Protein AF-A0A3A0BHH3-F1 (afdb_monomer_lite)

Foldseek 3Di:
DFPDDDDPDDDDDDLQDWDFTDDPRDDFTPGHPRNVVVVDDDDDDDDDPPPDCVVVVCCCVVPNDPDPDD

Secondary structure (DSSP, 8-state):
--S---SS------TTS-B--SGGG-SS-BSHHHHHHHT------------SGGG-TTHHHHS--TT---

Structure (mmCIF, N/CA/C/O backbone):
data_AF-A0A3A0BHH3-F1
#
_entry.id   AF-A0A3A0BHH3-F1
#
loop_
_atom_site.group_PDB
_atom_site.id
_atom_site.type_symbol
_atom_site.label_atom_id
_atom_site.label_alt_id
_atom_site.label_comp_id
_atom_site.label_asym_id
_atom_site.label_entity_id
_atom_site.label_seq_id
_atom_site.pdbx_PDB_ins_code
_atom_site.Cartn_x
_atom_site.Cartn_y
_atom_site.Cartn_z
_atom_site.occupancy
_atom_site.B_iso_or_equiv
_atom_site.auth_seq_id
_atom_site.auth_comp_id
_atom_site.auth_asym_id
_atom_site.auth_atom_id
_atom_site.pdbx_PDB_model_num
ATOM 1 N N . ARG A 1 1 ? -17.346 3.148 11.687 1.00 89.88 1 ARG A N 1
ATOM 2 C CA . ARG A 1 1 ? -16.585 2.648 10.512 1.00 89.88 1 ARG A CA 1
ATOM 3 C C . ARG A 1 1 ? -15.110 2.686 10.885 1.00 89.88 1 ARG A C 1
ATOM 5 O O . ARG A 1 1 ? -14.682 3.747 11.322 1.00 89.88 1 ARG A O 1
ATOM 12 N N . ALA A 1 2 ? -14.402 1.564 10.769 1.00 97.12 2 ALA A N 1
ATOM 13 C CA . ALA A 1 2 ? -13.003 1.373 11.168 1.00 97.12 2 ALA A CA 1
ATOM 14 C C . ALA A 1 2 ? -12.316 0.416 10.176 1.00 97.12 2 ALA A C 1
ATOM 16 O O . ALA A 1 2 ? -13.018 -0.266 9.430 1.00 97.12 2 ALA A O 1
ATOM 17 N N . GLY A 1 3 ? -10.980 0.389 10.144 1.00 96.69 3 GLY A N 1
ATOM 18 C CA . GLY A 1 3 ? -10.236 -0.513 9.253 1.00 96.69 3 GLY A CA 1
ATOM 19 C C . GLY A 1 3 ? -10.009 -1.916 9.811 1.00 96.69 3 GLY A C 1
ATOM 20 O O . GLY A 1 3 ? -9.931 -2.851 9.023 1.00 96.69 3 GLY A O 1
ATOM 21 N N . THR A 1 4 ? -10.014 -2.064 11.137 1.00 97.62 4 THR A N 1
ATOM 22 C CA . THR A 1 4 ? -9.936 -3.354 11.832 1.00 97.62 4 THR A CA 1
ATOM 23 C C . THR A 1 4 ? -11.042 -3.420 12.880 1.00 97.62 4 THR A C 1
ATOM 25 O O . THR A 1 4 ? -11.314 -2.431 13.564 1.00 97.62 4 THR A O 1
ATOM 28 N N . ILE A 1 5 ? -11.707 -4.570 12.977 1.00 96.88 5 ILE A N 1
ATOM 29 C CA . ILE A 1 5 ? -12.728 -4.864 13.984 1.00 96.88 5 ILE A CA 1
ATOM 30 C C . ILE A 1 5 ? -12.303 -6.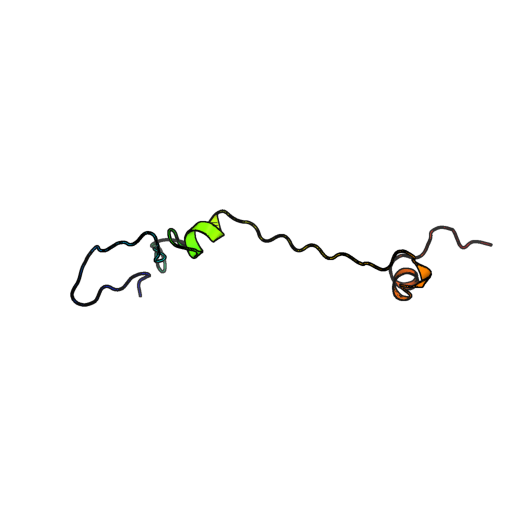162 14.663 1.00 96.88 5 ILE A C 1
ATOM 32 O O . ILE A 1 5 ? -12.174 -7.183 13.994 1.00 96.88 5 ILE A O 1
ATOM 36 N N . TRP A 1 6 ? -12.098 -6.115 15.976 1.00 97.94 6 TRP A N 1
ATOM 37 C CA . TRP A 1 6 ? -11.860 -7.303 16.791 1.00 97.94 6 TRP A CA 1
ATOM 38 C C . TRP A 1 6 ? -13.178 -7.752 17.436 1.00 97.94 6 TRP A C 1
ATOM 40 O O . TRP A 1 6 ? -13.984 -6.915 17.845 1.00 97.94 6 TRP A O 1
ATOM 50 N N . ILE A 1 7 ? -13.416 -9.064 17.505 1.00 97.75 7 ILE A N 1
ATOM 51 C CA . ILE A 1 7 ? -14.608 -9.664 18.124 1.00 97.75 7 ILE A CA 1
ATOM 52 C C . ILE A 1 7 ? -14.135 -10.520 19.297 1.00 97.75 7 ILE A C 1
ATOM 54 O O . ILE A 1 7 ? -13.376 -11.458 19.082 1.00 97.75 7 ILE A O 1
ATOM 58 N N . ASN A 1 8 ? -14.593 -10.202 20.515 1.00 98.00 8 ASN A N 1
ATOM 59 C CA . ASN A 1 8 ? -14.175 -10.848 21.773 1.00 98.00 8 ASN A CA 1
ATOM 60 C C . ASN A 1 8 ? -12.653 -10.847 22.018 1.00 98.00 8 ASN A C 1
ATOM 62 O O . ASN A 1 8 ? -12.150 -11.671 22.774 1.00 98.00 8 ASN A O 1
ATOM 66 N N . ASP A 1 9 ? -11.938 -9.917 21.390 1.00 97.62 9 ASP A N 1
ATOM 67 C CA . ASP A 1 9 ? -10.487 -9.779 21.468 1.00 97.62 9 ASP A CA 1
ATOM 68 C C . ASP A 1 9 ? -10.103 -8.300 21.302 1.00 97.62 9 ASP A C 1
ATOM 70 O O . ASP A 1 9 ? -10.940 -7.471 20.925 1.00 97.62 9 ASP A O 1
ATOM 74 N N . TYR A 1 10 ? -8.851 -7.951 21.583 1.00 96.69 10 TYR A N 1
ATOM 75 C CA . TYR A 1 10 ? -8.332 -6.599 21.431 1.00 96.69 10 TYR A CA 1
ATOM 76 C C . TYR A 1 10 ? -6.821 -6.598 21.172 1.00 96.69 10 TYR A C 1
ATOM 78 O O . TYR A 1 10 ? -6.056 -7.296 21.829 1.00 96.69 10 TYR A O 1
ATOM 86 N N . HIS A 1 11 ? -6.386 -5.728 20.255 1.00 94.75 11 HIS A N 1
ATOM 87 C CA . HIS A 1 11 ? -4.976 -5.388 20.010 1.00 94.75 11 HIS A CA 1
ATOM 88 C C . HIS A 1 11 ? -4.092 -6.499 19.422 1.00 94.75 11 HIS A C 1
ATOM 90 O O . HIS A 1 11 ? -2.872 -6.355 19.371 1.00 94.75 11 HIS A O 1
ATOM 96 N N . LEU A 1 12 ? -4.687 -7.568 18.895 1.00 95.12 12 LEU A N 1
ATOM 97 C CA . LEU A 1 12 ? -3.955 -8.512 18.058 1.00 95.12 12 LEU A CA 1
ATOM 98 C C . LEU A 1 12 ? -3.715 -7.908 16.672 1.00 95.12 12 LEU A C 1
ATOM 100 O O . LEU A 1 12 ? -4.660 -7.639 15.923 1.00 95.12 12 LEU A O 1
ATOM 104 N N . ILE A 1 13 ? -2.442 -7.700 16.342 1.00 95.19 13 ILE A N 1
ATOM 105 C CA . ILE A 1 13 ? -1.972 -7.214 15.044 1.00 95.19 13 ILE A CA 1
ATOM 106 C C . ILE A 1 13 ? -1.109 -8.318 14.429 1.00 95.19 13 ILE A C 1
ATOM 108 O O . ILE A 1 13 ? -0.097 -8.706 15.008 1.00 95.19 13 ILE A O 1
ATOM 112 N N . SER A 1 14 ? -1.508 -8.825 13.262 1.00 95.62 14 SER A N 1
ATOM 113 C CA . SER A 1 14 ? -0.701 -9.763 12.470 1.00 95.62 14 SER A CA 1
ATOM 114 C C . SER A 1 14 ? -0.018 -9.016 11.327 1.00 95.62 14 SER A C 1
ATOM 116 O O . SER A 1 14 ? -0.640 -8.175 10.680 1.00 95.62 14 SER A O 1
ATOM 118 N N . ALA A 1 15 ? 1.236 -9.369 11.036 1.00 96.44 15 ALA A N 1
ATOM 119 C CA . ALA A 1 15 ? 1.963 -8.864 9.873 1.00 96.44 15 ALA A CA 1
ATOM 120 C C . ALA A 1 15 ? 1.349 -9.318 8.534 1.00 96.44 15 ALA A C 1
ATOM 122 O O . ALA A 1 15 ? 1.640 -8.725 7.497 1.00 96.44 15 ALA A O 1
ATOM 123 N N . GLU A 1 16 ? 0.502 -10.350 8.537 1.00 97.12 16 GLU A N 1
ATOM 124 C CA . GLU A 1 16 ? -0.152 -10.877 7.333 1.00 97.12 16 GLU A CA 1
ATOM 125 C C . GLU A 1 16 ? -1.433 -10.110 6.975 1.00 97.12 16 GLU A C 1
ATOM 127 O O . GLU A 1 16 ? -1.811 -10.040 5.803 1.00 97.12 16 GLU A O 1
ATOM 132 N N . ALA A 1 17 ? -2.108 -9.532 7.972 1.00 97.06 17 ALA A N 1
ATOM 133 C CA . ALA A 1 17 ? -3.366 -8.818 7.794 1.00 97.06 17 ALA A CA 1
ATOM 134 C C . ALA A 1 17 ? -3.120 -7.313 7.584 1.00 97.06 17 ALA A C 1
ATOM 136 O O . ALA A 1 17 ? -2.269 -6.734 8.255 1.00 97.06 17 ALA A O 1
ATOM 137 N N . PRO A 1 18 ? -3.866 -6.642 6.688 1.00 97.62 18 PRO A N 1
ATOM 138 C CA . PRO A 1 18 ? -3.703 -5.211 6.470 1.00 97.62 18 PRO A CA 1
ATOM 139 C C . PRO A 1 18 ? -4.164 -4.402 7.688 1.00 97.62 18 PRO A C 1
ATOM 141 O O . PRO A 1 18 ? -5.209 -4.686 8.275 1.00 97.62 18 PRO A O 1
ATOM 144 N N . PHE A 1 19 ? -3.440 -3.332 8.005 1.00 98.00 19 PHE A N 1
ATOM 145 C CA . PHE A 1 19 ? -3.794 -2.377 9.052 1.00 98.00 19 PHE A CA 1
ATOM 146 C C . PHE A 1 19 ? -3.931 -0.963 8.480 1.00 98.00 19 PHE A C 1
ATOM 148 O O . PHE A 1 19 ? -3.208 -0.567 7.570 1.00 98.00 19 PHE A O 1
ATOM 155 N N . GLY A 1 20 ? -4.893 -0.188 8.977 1.00 97.50 20 GLY A N 1
ATOM 156 C CA . GLY A 1 20 ? -5.064 1.205 8.567 1.00 97.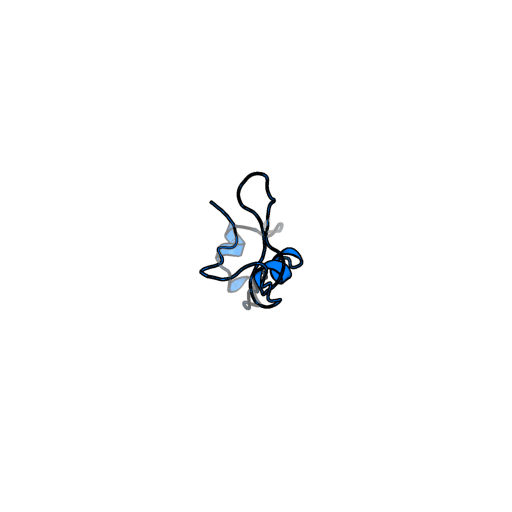50 20 GLY A CA 1
ATOM 157 C C . GLY A 1 20 ? -6.435 1.782 8.892 1.00 97.50 20 GLY A C 1
ATOM 158 O O . GLY A 1 20 ? -7.352 1.088 9.326 1.00 97.50 20 GLY A O 1
ATOM 159 N N . GLY A 1 21 ? -6.573 3.091 8.702 1.00 97.75 21 GLY A N 1
ATOM 160 C CA . GLY A 1 21 ? -7.738 3.855 9.139 1.00 97.75 21 GLY A CA 1
ATOM 161 C C . GLY A 1 21 ? -8.881 3.954 8.125 1.00 97.75 21 GLY A C 1
ATOM 162 O O . GLY A 1 21 ? -8.755 3.643 6.939 1.00 97.75 21 GLY A O 1
ATOM 163 N N . TYR A 1 22 ? -10.022 4.442 8.611 1.00 98.00 22 TYR A N 1
ATOM 164 C CA . TYR A 1 22 ? -11.081 5.034 7.791 1.00 98.00 22 TYR A CA 1
ATOM 165 C C . TYR A 1 22 ? -11.207 6.518 8.162 1.00 98.00 22 TYR A C 1
ATOM 167 O O . TYR A 1 22 ? -11.063 6.872 9.331 1.00 98.00 22 TYR A O 1
ATOM 175 N N . LYS A 1 23 ? -11.577 7.372 7.198 1.00 97.06 23 LYS A N 1
ATOM 176 C CA . LYS A 1 23 ? -11.731 8.831 7.381 1.00 97.06 23 LYS A CA 1
ATOM 177 C C . LYS A 1 23 ? -10.403 9.504 7.780 1.00 97.06 23 LYS A C 1
ATOM 179 O O . LYS A 1 23 ? -9.383 9.237 7.168 1.00 97.06 23 LYS A O 1
ATOM 184 N N . GLN A 1 24 ? -10.416 10.378 8.787 1.00 97.94 24 GLN A N 1
ATOM 185 C CA . GLN A 1 24 ? -9.254 11.156 9.232 1.00 97.94 24 GLN A CA 1
ATOM 186 C C . GLN A 1 24 ? -8.170 10.314 9.925 1.00 97.94 24 GLN A C 1
ATOM 188 O O . GLN A 1 24 ? -7.107 10.837 10.226 1.00 97.94 24 GLN A O 1
ATOM 193 N N . SER A 1 25 ? -8.412 9.022 10.169 1.00 97.62 25 SER A N 1
ATOM 194 C CA . SER A 1 25 ? -7.428 8.122 10.781 1.00 97.62 25 SER A CA 1
ATOM 195 C C . SER A 1 25 ? -6.316 7.671 9.826 1.00 97.62 25 SER A C 1
ATOM 197 O O . SER A 1 25 ? -5.421 6.958 10.263 1.00 97.62 25 SER A O 1
ATOM 199 N N . GLY A 1 26 ? -6.382 8.023 8.538 1.00 97.75 26 GLY A N 1
ATOM 200 C CA . GLY A 1 26 ? -5.304 7.771 7.580 1.00 97.75 26 GLY A CA 1
ATOM 201 C C . GLY A 1 26 ? -5.781 7.455 6.163 1.00 97.75 26 GLY A C 1
ATOM 202 O O . GLY A 1 26 ? -6.974 7.269 5.911 1.00 97.75 26 GLY A O 1
ATOM 203 N N . ILE A 1 27 ? -4.813 7.374 5.251 1.00 97.88 27 ILE A N 1
ATOM 204 C CA . ILE A 1 27 ? -4.966 7.012 3.836 1.00 97.88 27 ILE A CA 1
ATOM 205 C C . ILE A 1 27 ? -4.014 5.840 3.562 1.00 97.88 27 ILE A C 1
ATOM 207 O O . ILE A 1 27 ? -2.914 5.819 4.104 1.00 97.88 27 ILE A O 1
ATOM 211 N N . GLY A 1 28 ? -4.440 4.870 2.750 1.00 97.25 28 GLY A N 1
ATOM 212 C CA . GLY A 1 28 ? -3.653 3.666 2.456 1.00 97.25 28 GLY A CA 1
ATOM 213 C C . GLY A 1 28 ? -3.771 2.573 3.524 1.00 97.25 28 GLY A C 1
ATOM 214 O O . GLY A 1 28 ? -4.632 2.625 4.417 1.00 97.25 28 GLY A O 1
ATOM 215 N N . ARG A 1 29 ? -2.939 1.539 3.396 1.00 98.12 29 ARG A N 1
ATOM 216 C CA . ARG A 1 29 ? -2.825 0.417 4.341 1.00 98.12 29 ARG A CA 1
ATOM 217 C C . ARG A 1 29 ? -1.363 0.059 4.562 1.00 98.12 29 ARG A C 1
ATOM 219 O O . ARG A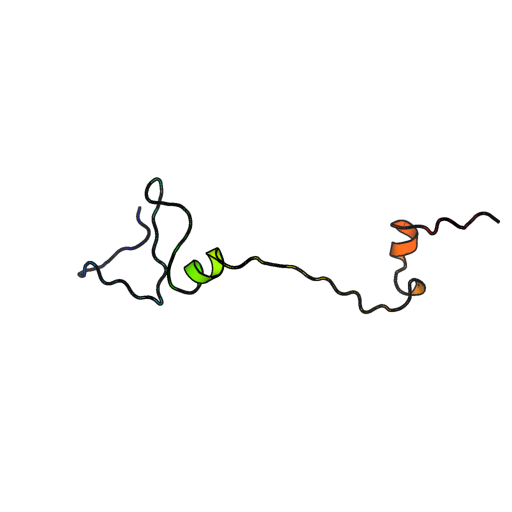 1 29 ? -0.571 0.130 3.641 1.00 98.12 29 ARG A O 1
ATOM 226 N N . GLU A 1 30 ? -1.039 -0.404 5.758 1.00 97.56 30 GLU A N 1
ATOM 227 C CA . GLU A 1 30 ? 0.235 -1.045 6.077 1.00 97.56 30 GLU A CA 1
ATOM 228 C C . GLU A 1 30 ? 0.027 -2.544 6.322 1.00 97.56 30 GLU A C 1
ATOM 230 O O . GLU A 1 30 ? -1.113 -3.009 6.412 1.00 97.56 30 GLU A O 1
ATOM 235 N N . LEU A 1 31 ? 1.133 -3.287 6.454 1.00 98.12 31 LEU A N 1
ATOM 236 C CA . LEU A 1 31 ? 1.169 -4.738 6.676 1.00 98.12 31 LEU A CA 1
ATOM 237 C C . LEU A 1 31 ? 0.508 -5.564 5.553 1.00 98.12 31 LEU A C 1
ATOM 239 O O . LEU A 1 31 ? -0.163 -5.055 4.650 1.00 98.12 31 LEU A O 1
ATOM 243 N N . GLY A 1 32 ? 0.724 -6.877 5.581 1.00 97.31 32 GLY A N 1
ATOM 244 C CA . GLY A 1 32 ? 0.219 -7.806 4.578 1.00 97.31 32 GLY A CA 1
ATOM 245 C C . GLY A 1 32 ? 0.614 -7.438 3.144 1.00 97.31 32 GLY A C 1
ATOM 246 O O . GLY A 1 32 ? 1.485 -6.611 2.865 1.00 97.31 32 GLY A O 1
ATOM 247 N N . THR A 1 33 ? -0.082 -8.036 2.181 1.00 97.69 33 THR A N 1
ATOM 248 C CA . THR A 1 33 ? 0.150 -7.739 0.760 1.00 97.69 33 THR A CA 1
ATOM 249 C C . THR A 1 33 ? -0.293 -6.333 0.362 1.00 97.69 33 THR A C 1
ATOM 251 O O . THR A 1 33 ? 0.125 -5.838 -0.678 1.00 97.69 33 THR A O 1
ATOM 254 N N . TRP A 1 34 ? -1.185 -5.710 1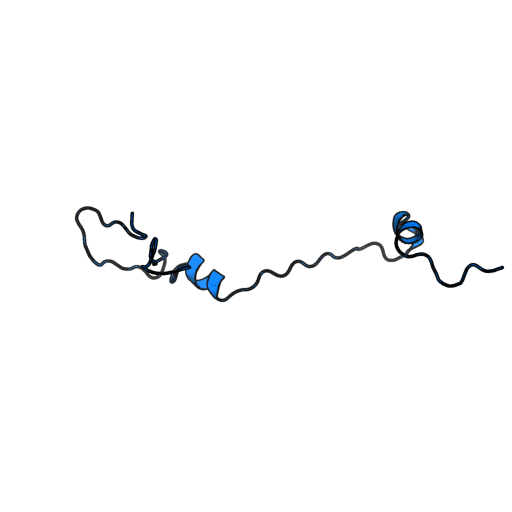.137 1.00 97.81 34 TRP A N 1
ATOM 255 C CA . TRP A 1 34 ? -1.672 -4.358 0.859 1.00 97.81 34 TRP A CA 1
ATOM 256 C C . TRP A 1 34 ? -0.614 -3.316 1.207 1.00 97.81 34 TRP A C 1
ATOM 258 O O . TRP A 1 34 ? -0.309 -2.490 0.358 1.00 97.81 34 TRP A O 1
ATOM 268 N N . GLY A 1 35 ? 0.017 -3.432 2.377 1.00 97.88 35 GLY A N 1
ATOM 269 C CA . GLY A 1 35 ? 1.136 -2.580 2.767 1.00 97.88 35 GLY A CA 1
ATOM 270 C C . GLY A 1 35 ? 2.319 -2.702 1.821 1.00 97.88 35 GLY A C 1
ATOM 271 O O . GLY A 1 35 ? 2.873 -1.688 1.419 1.00 97.88 35 GLY A O 1
ATOM 272 N N . LEU A 1 36 ? 2.659 -3.917 1.370 1.00 97.25 36 LEU A N 1
ATOM 273 C CA . LEU A 1 36 ? 3.725 -4.081 0.376 1.00 97.25 36 LEU A CA 1
ATOM 274 C C . LEU A 1 36 ? 3.417 -3.335 -0.933 1.00 97.25 36 LEU A C 1
ATOM 276 O O . LEU A 1 36 ? 4.315 -2.740 -1.522 1.00 97.25 36 LEU A O 1
ATOM 280 N N . LYS A 1 37 ? 2.156 -3.344 -1.382 1.00 97.69 37 LYS A N 1
ATOM 281 C CA . LYS A 1 37 ? 1.743 -2.667 -2.619 1.00 97.69 37 LYS A CA 1
ATOM 282 C C . LYS A 1 37 ? 1.858 -1.145 -2.544 1.00 97.69 37 LYS A C 1
ATOM 284 O O . LYS A 1 37 ? 2.070 -0.550 -3.590 1.00 97.69 37 LYS A O 1
ATOM 289 N N . GLU A 1 38 ? 1.772 -0.529 -1.364 1.00 97.81 38 GLU A N 1
ATOM 290 C CA . GLU A 1 38 ? 1.978 0.925 -1.215 1.00 97.81 38 GLU A CA 1
ATOM 291 C C . GLU A 1 38 ? 3.421 1.353 -1.550 1.00 97.81 38 GLU A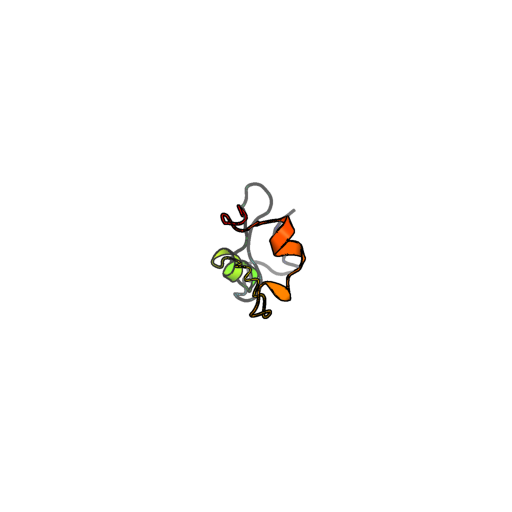 C 1
ATOM 293 O O . GLU A 1 38 ? 3.661 2.503 -1.904 1.00 97.81 38 GLU A O 1
ATOM 298 N N . TYR A 1 39 ? 4.383 0.424 -1.489 1.00 97.88 39 TYR A N 1
ATOM 299 C CA . TYR A 1 39 ? 5.789 0.661 -1.845 1.00 97.88 39 TYR A CA 1
ATOM 300 C C . TYR A 1 39 ? 6.161 0.151 -3.245 1.00 97.88 39 TYR A C 1
ATOM 302 O O . TYR A 1 39 ? 7.337 0.158 -3.614 1.00 97.88 39 TYR A O 1
ATOM 310 N N . LEU A 1 40 ? 5.185 -0.318 -4.027 1.00 98.00 40 LEU A N 1
ATOM 311 C CA . LEU A 1 40 ? 5.385 -0.815 -5.385 1.00 98.00 40 LEU A CA 1
ATOM 312 C C . LEU A 1 40 ? 4.633 0.060 -6.387 1.00 98.00 40 LEU A C 1
ATOM 314 O O . LEU A 1 40 ? 3.550 0.564 -6.114 1.00 98.00 40 LEU A O 1
ATOM 318 N N . GLU A 1 41 ? 5.179 0.170 -7.595 1.00 97.75 41 GLU A N 1
ATOM 319 C CA . GLU A 1 41 ? 4.520 0.844 -8.710 1.00 97.75 41 GLU A CA 1
ATOM 320 C C . GLU A 1 41 ? 4.199 -0.163 -9.819 1.00 97.75 41 GLU A C 1
ATOM 322 O O . GLU A 1 41 ? 5.036 -0.982 -10.210 1.00 97.75 41 GLU A O 1
ATOM 327 N N . VAL A 1 42 ? 2.976 -0.104 -10.350 1.00 97.38 42 VAL A N 1
ATOM 328 C CA . VAL A 1 42 ? 2.580 -0.931 -11.492 1.00 97.38 42 VAL A CA 1
ATOM 329 C C . VAL A 1 42 ? 3.130 -0.319 -12.774 1.00 97.38 42 VAL A C 1
AT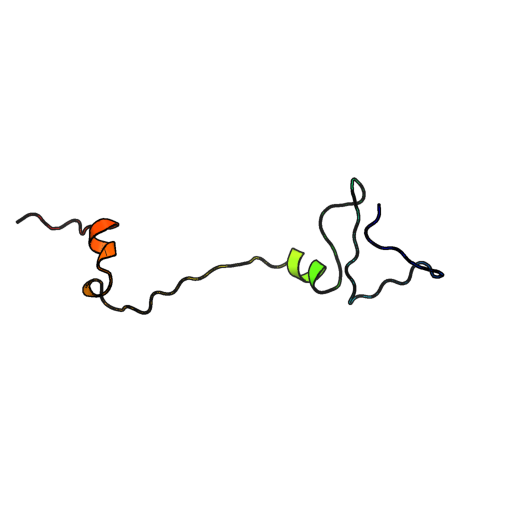OM 331 O O . VAL A 1 42 ? 2.790 0.803 -13.136 1.00 97.38 42 VAL A O 1
ATOM 334 N N . LYS A 1 43 ? 3.919 -1.100 -13.516 1.00 97.81 43 LYS A N 1
ATOM 335 C CA . LYS A 1 43 ? 4.404 -0.738 -14.850 1.00 97.81 43 LYS A CA 1
ATOM 336 C C . LYS A 1 43 ? 3.825 -1.680 -15.898 1.00 97.81 43 LYS A C 1
ATOM 338 O O . LYS A 1 43 ? 4.086 -2.879 -15.868 1.00 97.81 43 LYS A O 1
ATOM 343 N N . HIS A 1 44 ? 3.065 -1.131 -16.842 1.00 97.31 44 HIS A N 1
ATOM 344 C CA . HIS A 1 44 ? 2.545 -1.884 -17.982 1.00 97.31 44 HIS A CA 1
ATOM 345 C C . HIS A 1 44 ? 3.525 -1.816 -19.160 1.00 97.31 44 HIS A C 1
ATOM 347 O O . HIS A 1 44 ? 3.908 -0.729 -19.590 1.00 97.31 44 HIS A O 1
ATOM 353 N N . ILE A 1 45 ? 3.920 -2.978 -19.686 1.00 96.56 45 ILE A N 1
ATOM 354 C CA . ILE A 1 45 ? 4.793 -3.095 -20.857 1.00 96.56 45 ILE A CA 1
ATOM 355 C C . ILE A 1 45 ? 4.026 -3.848 -21.939 1.00 96.56 45 ILE A C 1
ATOM 357 O O . ILE A 1 45 ? 3.718 -5.027 -21.783 1.00 96.56 45 ILE A O 1
ATOM 361 N N . HIS A 1 46 ? 3.746 -3.166 -23.045 1.00 92.81 46 HIS A N 1
ATOM 362 C CA . HIS A 1 46 ? 3.169 -3.775 -24.235 1.00 92.81 46 HIS A CA 1
ATOM 363 C C . HIS A 1 46 ? 4.280 -4.057 -25.248 1.00 92.81 46 HIS A C 1
ATOM 365 O O . HIS A 1 46 ? 4.963 -3.134 -25.693 1.00 92.81 46 HIS A O 1
ATOM 371 N N . VAL A 1 47 ? 4.455 -5.328 -25.610 1.00 92.31 47 VAL A N 1
ATOM 372 C CA . VAL A 1 47 ? 5.462 -5.757 -26.586 1.00 92.31 47 VAL A CA 1
ATOM 373 C C . VAL A 1 47 ? 4.755 -6.278 -27.824 1.00 92.31 47 VAL A C 1
ATOM 375 O O . VAL A 1 47 ? 4.074 -7.298 -27.782 1.00 92.31 47 VAL A O 1
ATOM 378 N N . ASP A 1 48 ? 4.952 -5.584 -28.939 1.00 88.62 48 ASP A N 1
ATOM 379 C CA . ASP A 1 48 ? 4.536 -6.078 -30.244 1.00 88.62 48 ASP A CA 1
ATOM 380 C C . ASP A 1 48 ? 5.616 -7.006 -30.812 1.00 88.62 48 ASP A C 1
ATOM 382 O O . ASP A 1 48 ? 6.760 -6.596 -31.020 1.00 88.62 48 ASP A O 1
ATOM 386 N N . LEU A 1 49 ? 5.247 -8.264 -31.061 1.00 90.25 49 LEU A N 1
ATOM 387 C CA . LEU A 1 49 ? 6.147 -9.287 -31.602 1.00 90.25 49 LEU A CA 1
ATOM 388 C C . LEU A 1 49 ? 6.288 -9.217 -33.130 1.00 90.25 49 LEU A C 1
ATOM 390 O O . LEU A 1 49 ? 7.133 -9.901 -33.713 1.00 90.25 49 LEU A O 1
ATOM 394 N N . THR A 1 50 ? 5.485 -8.387 -33.794 1.00 89.88 50 THR A N 1
ATOM 395 C CA . THR A 1 50 ? 5.543 -8.187 -35.239 1.00 89.88 50 THR A CA 1
ATOM 396 C C . THR A 1 50 ? 6.806 -7.398 -35.581 1.00 89.88 50 THR A C 1
ATOM 398 O O . THR A 1 50 ? 6.923 -6.200 -35.307 1.00 89.88 50 THR A O 1
ATOM 401 N N . ARG A 1 51 ? 7.780 -8.090 -36.179 1.00 82.88 51 ARG A N 1
ATOM 402 C CA . ARG A 1 51 ? 9.110 -7.539 -36.488 1.00 82.88 51 ARG A CA 1
ATOM 403 C C . ARG A 1 51 ? 9.102 -6.501 -37.604 1.00 82.88 51 ARG A C 1
ATOM 405 O O . ARG A 1 51 ? 9.962 -5.627 -37.623 1.00 82.88 51 ARG A O 1
ATOM 412 N N . THR A 1 52 ? 8.163 -6.603 -38.540 1.00 85.75 52 THR A N 1
ATOM 413 C CA . THR A 1 52 ? 8.113 -5.749 -39.729 1.00 85.75 52 THR A CA 1
ATOM 414 C C . THR A 1 52 ? 6.909 -4.819 -39.685 1.00 85.75 52 THR A C 1
ATOM 416 O O . THR A 1 52 ? 5.832 -5.179 -39.215 1.00 85.75 52 THR A O 1
ATOM 419 N N . ARG A 1 53 ? 7.076 -3.607 -40.217 1.00 83.31 53 ARG A N 1
ATOM 420 C CA . ARG A 1 53 ? 5.985 -2.631 -40.343 1.00 83.31 53 ARG A CA 1
ATOM 421 C C . ARG A 1 53 ? 4.862 -3.123 -41.262 1.00 83.31 53 ARG A C 1
ATOM 423 O O . ARG A 1 53 ? 3.706 -2.827 -41.002 1.00 83.31 53 ARG A O 1
ATOM 430 N N . SER A 1 54 ? 5.189 -3.939 -42.266 1.00 84.12 54 SER A N 1
ATOM 431 C CA . SER A 1 54 ? 4.216 -4.528 -43.196 1.00 84.12 54 SER A CA 1
ATOM 432 C C . SER A 1 54 ? 3.141 -5.382 -42.515 1.00 84.12 54 SER A C 1
ATOM 434 O O . SER A 1 54 ? 2.023 -5.455 -43.009 1.00 84.12 54 SER A O 1
ATOM 436 N N . GLY A 1 55 ? 3.447 -5.998 -41.368 1.00 84.31 55 GLY A N 1
ATOM 437 C CA . GLY A 1 55 ? 2.466 -6.745 -40.575 1.00 84.31 55 GLY A CA 1
ATOM 438 C C . GLY A 1 55 ? 1.554 -5.862 -39.716 1.00 84.31 55 GLY A C 1
ATOM 439 O O . GLY A 1 55 ? 0.677 -6.379 -39.033 1.00 84.31 55 GLY A O 1
ATOM 440 N N . LYS A 1 56 ? 1.759 -4.539 -39.731 1.00 86.94 56 LYS A N 1
ATOM 441 C CA . LYS A 1 56 ? 1.066 -3.560 -38.890 1.00 86.94 56 LYS A CA 1
ATOM 442 C C . LYS A 1 56 ? 0.352 -2.539 -39.769 1.00 86.94 56 LYS A C 1
ATOM 444 O O . LYS A 1 56 ? 0.752 -1.380 -39.812 1.00 86.94 56 LYS A O 1
ATOM 449 N N . PHE A 1 57 ? -0.709 -2.946 -40.467 1.00 83.44 57 PHE A N 1
ATOM 450 C CA . PHE A 1 57 ? -1.406 -2.068 -41.425 1.00 83.44 57 PHE A CA 1
ATOM 451 C C . PHE A 1 57 ? -1.808 -0.706 -40.821 1.00 83.44 57 PHE A C 1
ATOM 453 O O . PHE A 1 57 ? -1.815 0.313 -41.505 1.00 83.44 57 PHE A O 1
ATOM 460 N N . TRP A 1 58 ? -2.096 -0.662 -39.515 1.00 84.25 58 TRP A N 1
ATOM 461 C CA . TRP A 1 58 ? -2.445 0.570 -38.811 1.00 84.25 58 TRP A CA 1
ATOM 462 C C . TRP A 1 58 ? -1.269 1.545 -38.637 1.00 84.25 58 TRP A C 1
ATOM 464 O O . TRP A 1 58 ? -1.517 2.737 -38.493 1.00 84.25 58 TRP A O 1
ATOM 474 N N . TYR A 1 59 ? -0.003 1.100 -38.677 1.00 87.38 59 TYR A N 1
ATOM 475 C CA . TYR A 1 59 ? 1.172 1.985 -38.554 1.00 87.38 59 TYR A CA 1
ATOM 476 C C . TYR A 1 59 ? 1.248 3.008 -39.688 1.00 87.38 59 TYR A C 1
ATOM 478 O O . TYR A 1 59 ? 1.687 4.133 -39.458 1.00 87.38 59 TYR A O 1
ATOM 486 N N . ASP A 1 60 ? 0.794 2.650 -40.888 1.00 84.88 60 ASP A N 1
ATOM 487 C CA . ASP A 1 60 ? 0.742 3.570 -42.029 1.00 84.88 60 ASP A CA 1
ATOM 488 C C . ASP A 1 60 ? -0.352 4.629 -41.881 1.00 84.88 60 ASP A C 1
ATOM 490 O O . ASP A 1 60 ? -0.234 5.711 -42.447 1.00 84.88 60 ASP A O 1
ATOM 494 N N . ILE A 1 61 ? -1.356 4.363 -41.042 1.00 85.81 61 ILE A N 1
ATOM 495 C CA . ILE A 1 61 ? -2.418 5.311 -40.701 1.00 85.81 61 ILE A CA 1
ATOM 496 C C . ILE A 1 61 ? -1.966 6.244 -39.569 1.00 85.81 61 ILE A C 1
ATOM 498 O O . ILE A 1 61 ? -2.189 7.449 -39.639 1.00 85.81 61 ILE A O 1
ATOM 502 N N . VAL A 1 62 ? -1.339 5.702 -38.515 1.00 88.50 62 VAL A N 1
ATOM 503 C CA . VAL A 1 62 ? -1.054 6.461 -37.278 1.00 88.50 62 VAL A CA 1
ATOM 504 C C . VAL A 1 62 ? 0.333 7.103 -37.228 1.00 88.50 62 VAL A C 1
ATOM 506 O O . VAL A 1 62 ? 0.536 8.051 -36.476 1.00 88.50 62 VAL A O 1
ATOM 509 N N . ALA A 1 63 ? 1.297 6.597 -37.997 1.00 84.50 63 ALA A N 1
ATOM 510 C CA . ALA A 1 63 ? 2.661 7.122 -38.046 1.00 84.50 63 ALA A CA 1
ATOM 511 C C . ALA A 1 63 ? 3.242 7.013 -39.469 1.00 84.50 63 ALA A C 1
ATOM 513 O O . ALA A 1 63 ? 4.151 6.198 -39.684 1.00 84.50 63 ALA A O 1
ATOM 514 N N . PRO A 1 64 ? 2.721 7.781 -40.448 1.00 79.06 64 PRO A N 1
ATOM 515 C CA . PRO A 1 64 ? 3.190 7.749 -41.836 1.00 79.06 64 PRO A CA 1
ATOM 516 C C . PRO A 1 64 ? 4.691 8.059 -41.931 1.00 79.06 64 PRO A C 1
ATOM 518 O O . PRO A 1 64 ? 5.217 8.839 -41.137 1.00 79.06 64 PRO A O 1
ATOM 521 N N . GLN A 1 65 ? 5.406 7.459 -42.888 1.00 77.50 65 GLN A N 1
ATOM 522 C CA . GLN A 1 65 ? 6.824 7.780 -43.078 1.00 77.50 65 GLN A CA 1
ATOM 523 C C . GLN A 1 65 ? 6.983 9.179 -43.689 1.00 77.50 65 GLN A C 1
ATOM 525 O O . GLN A 1 65 ? 6.374 9.488 -44.714 1.00 77.50 65 GLN A O 1
ATOM 530 N N . ALA A 1 66 ? 7.841 10.008 -43.091 1.00 71.38 66 ALA A N 1
ATOM 531 C CA . ALA A 1 66 ? 8.305 11.250 -43.701 1.00 71.38 66 ALA A CA 1
ATOM 532 C C . ALA A 1 66 ? 9.290 10.902 -44.830 1.00 71.38 66 ALA A C 1
ATOM 534 O O . ALA A 1 66 ? 10.494 10.815 -44.611 1.00 71.38 66 ALA A O 1
ATOM 535 N N . GLY A 1 67 ? 8.756 10.602 -46.013 1.00 65.38 67 GLY A N 1
ATOM 536 C CA . GLY A 1 67 ? 9.560 10.206 -47.173 1.00 65.38 67 GLY A CA 1
ATOM 537 C C . GLY A 1 67 ? 8.785 9.750 -48.409 1.00 65.38 67 GLY A C 1
ATOM 538 O O . GLY A 1 67 ? 9.411 9.310 -49.361 1.00 65.38 67 GLY A O 1
ATOM 539 N N . GLY A 1 68 ? 7.453 9.844 -48.430 1.00 57.56 68 GLY A N 1
ATOM 540 C CA . GLY A 1 68 ? 6.667 9.630 -49.649 1.00 57.56 68 GLY A CA 1
ATOM 541 C C . GLY A 1 68 ? 6.454 10.936 -50.411 1.00 57.56 68 GLY A C 1
ATOM 542 O O . GLY A 1 68 ? 5.351 11.471 -50.377 1.00 57.56 68 GLY A O 1
ATOM 543 N N . VAL A 1 69 ? 7.503 11.464 -51.039 1.00 54.41 69 VAL A N 1
ATOM 544 C CA . VAL A 1 69 ? 7.378 12.397 -52.171 1.00 54.41 69 VAL A CA 1
ATOM 545 C C . VAL A 1 69 ? 8.318 11.933 -53.274 1.00 54.41 69 VAL A C 1
ATOM 547 O O . VAL A 1 69 ? 9.430 12.439 -53.413 1.00 54.41 69 VAL A O 1
ATOM 550 N N . ASP A 1 70 ? 7.816 10.964 -54.031 1.00 50.25 70 ASP A N 1
ATOM 551 C CA . ASP A 1 70 ? 7.990 10.945 -55.479 1.00 50.25 70 ASP A CA 1
ATOM 552 C C . ASP A 1 70 ? 6.670 11.459 -56.079 1.00 50.25 70 ASP A C 1
ATOM 554 O O . ASP A 1 70 ? 5.601 10.998 -55.602 1.00 50.25 70 ASP A O 1
#

Sequence (70 aa):
RAGTIWINDYHLISAEAPFGGYKQSGIGRELGTWGLKEYLEVKHIHVDLTRTRSGKFWYDIVAPQAGGVD

Radius of gyration: 25.45 Å; chains: 1; bounding box: 26×23×77 Å

pLDDT: mean 91.25, std 10.53, range [50.25, 98.12]